Protein AF-A0A7Z9VW40-F1 (afdb_monomer_lite)

Structure (mmCIF, N/CA/C/O backbone):
data_AF-A0A7Z9VW40-F1
#
_entry.id   AF-A0A7Z9VW40-F1
#
loop_
_atom_site.group_PDB
_atom_site.id
_atom_site.type_symbol
_atom_site.label_atom_id
_atom_site.label_alt_id
_atom_site.label_comp_id
_atom_site.label_asym_id
_atom_site.label_entity_id
_atom_site.label_seq_id
_atom_site.pdbx_PDB_ins_code
_atom_site.Cartn_x
_atom_site.Cartn_y
_atom_site.Cartn_z
_atom_site.occupancy
_atom_site.B_iso_or_equiv
_atom_site.auth_seq_id
_atom_site.auth_comp_id
_atom_site.auth_asym_id
_atom_site.auth_atom_id
_atom_site.pdbx_PDB_model_num
ATOM 1 N N . MET A 1 1 ? -24.858 33.518 5.844 1.00 37.97 1 MET A N 1
ATOM 2 C CA . MET A 1 1 ? -25.614 33.046 4.667 1.00 37.97 1 MET A CA 1
ATOM 3 C C . MET A 1 1 ? -25.663 31.539 4.746 1.00 37.97 1 MET A C 1
ATOM 5 O O . MET A 1 1 ? -24.647 30.893 4.537 1.00 37.97 1 MET A O 1
ATOM 9 N N . ASP A 1 2 ? -26.811 31.030 5.167 1.00 42.12 2 ASP A N 1
ATOM 10 C CA . ASP A 1 2 ? -27.091 29.612 5.344 1.00 42.12 2 ASP A CA 1
ATOM 11 C C . ASP A 1 2 ? -27.313 28.978 3.962 1.00 42.12 2 ASP A C 1
ATOM 13 O O . ASP A 1 2 ? -28.227 29.375 3.234 1.00 42.12 2 ASP A O 1
ATOM 17 N N . LYS A 1 3 ? -26.418 28.080 3.538 1.00 46.25 3 LYS A N 1
ATOM 18 C CA . LYS A 1 3 ? -26.604 27.289 2.317 1.00 46.25 3 LYS A CA 1
ATOM 19 C C . LYS A 1 3 ? -27.181 25.946 2.737 1.00 46.25 3 LYS A C 1
ATOM 21 O O . LYS A 1 3 ? -26.444 25.015 3.035 1.00 46.25 3 LYS A O 1
ATOM 26 N N . SER A 1 4 ? -28.508 25.872 2.732 1.00 45.50 4 SER A N 1
ATOM 27 C CA . SER A 1 4 ? -29.236 24.608 2.795 1.00 45.50 4 SER A CA 1
ATOM 28 C C . SER A 1 4 ? -28.749 23.690 1.660 1.00 45.50 4 SER A C 1
ATOM 30 O O . SER A 1 4 ? -28.789 24.114 0.498 1.00 45.50 4 SER A O 1
ATOM 32 N N . PRO A 1 5 ? -28.254 22.472 1.945 1.00 50.97 5 PRO A N 1
ATOM 33 C CA . PRO A 1 5 ? -27.837 21.560 0.896 1.00 50.97 5 PRO A CA 1
ATOM 34 C C . PRO A 1 5 ? -29.082 21.024 0.187 1.00 50.97 5 PRO A C 1
ATOM 36 O O . PRO A 1 5 ? -29.967 20.410 0.786 1.00 50.97 5 PRO A O 1
ATOM 39 N N . SER A 1 6 ? -29.155 21.282 -1.116 1.00 52.69 6 SER A N 1
ATOM 40 C CA . SER A 1 6 ? -30.135 20.694 -2.023 1.00 52.69 6 SER A CA 1
ATOM 41 C C . SER A 1 6 ? -30.017 19.171 -1.972 1.00 52.69 6 SER A C 1
ATOM 43 O O . SER A 1 6 ? -29.087 18.591 -2.529 1.00 52.69 6 SER A O 1
ATOM 45 N N . SER A 1 7 ? -30.951 18.523 -1.281 1.00 49.94 7 SER A N 1
ATOM 46 C CA . SER A 1 7 ? -31.024 17.068 -1.180 1.00 49.94 7 SER A CA 1
ATOM 47 C C . SER A 1 7 ? -31.481 16.487 -2.518 1.00 49.94 7 SER A C 1
ATOM 49 O O . SER A 1 7 ? -32.620 16.679 -2.946 1.00 49.94 7 SER A O 1
ATOM 51 N N . VAL A 1 8 ? -30.583 15.770 -3.195 1.00 49.16 8 VAL A N 1
ATOM 52 C CA . VAL A 1 8 ? -30.921 14.997 -4.395 1.00 49.16 8 VAL A CA 1
ATOM 53 C C . VAL A 1 8 ? -31.649 13.731 -3.952 1.00 49.16 8 VAL A C 1
ATOM 55 O O . VAL A 1 8 ? -31.129 12.943 -3.166 1.00 49.16 8 VAL A O 1
ATOM 58 N N . ARG A 1 9 ? -32.879 13.540 -4.436 1.00 45.62 9 ARG A N 1
ATOM 59 C CA . ARG A 1 9 ? -33.689 12.354 -4.139 1.00 45.62 9 ARG A CA 1
ATOM 60 C C . ARG A 1 9 ? -33.535 11.336 -5.262 1.00 45.62 9 ARG A C 1
ATOM 62 O O . ARG A 1 9 ? -34.013 11.571 -6.368 1.00 45.62 9 ARG A O 1
ATOM 69 N N . PHE A 1 10 ? -32.923 10.195 -4.965 1.00 39.34 10 PHE A N 1
ATOM 70 C CA . PHE A 1 10 ? -32.924 9.037 -5.855 1.00 39.34 10 PHE A CA 1
ATOM 71 C C . PHE A 1 10 ? -34.057 8.094 -5.448 1.00 39.34 10 PHE A C 1
ATOM 73 O O . PHE A 1 10 ? -34.100 7.615 -4.317 1.00 39.34 10 PHE A O 1
ATOM 80 N N . ALA A 1 11 ? -34.991 7.842 -6.365 1.00 39.38 11 ALA A N 1
ATOM 81 C CA . ALA A 1 11 ? -36.027 6.830 -6.205 1.00 39.38 11 ALA A CA 1
ATOM 82 C C . ALA A 1 11 ? -35.688 5.643 -7.111 1.00 39.38 11 ALA A C 1
ATOM 84 O O . ALA A 1 11 ? -35.728 5.763 -8.334 1.00 39.38 11 ALA A O 1
ATOM 85 N N . VAL A 1 12 ? -35.351 4.498 -6.516 1.00 43.28 12 VAL A N 1
ATOM 86 C CA . VAL A 1 12 ? -35.168 3.239 -7.248 1.00 43.28 12 VAL A CA 1
ATOM 87 C C . VAL A 1 12 ? -36.451 2.427 -7.107 1.00 43.28 12 VAL A C 1
ATOM 89 O O . VAL A 1 12 ? -36.744 1.878 -6.048 1.00 43.28 12 VAL A O 1
ATOM 92 N N . ALA A 1 13 ? -37.241 2.373 -8.177 1.00 39.66 13 ALA A N 1
ATOM 93 C CA . ALA A 1 13 ? -38.433 1.538 -8.247 1.00 39.66 13 ALA A CA 1
ATOM 94 C C . ALA A 1 13 ? -38.060 0.160 -8.813 1.00 39.66 13 ALA A C 1
ATOM 96 O O . ALA A 1 13 ? -37.978 -0.030 -10.025 1.00 39.66 13 ALA A O 1
ATOM 97 N N . MET A 1 14 ? -37.844 -0.817 -7.933 1.00 37.84 14 MET A N 1
ATOM 98 C CA . MET A 1 14 ? -37.758 -2.223 -8.330 1.00 37.84 14 MET A CA 1
ATOM 99 C C . MET A 1 14 ? -39.178 -2.756 -8.550 1.00 37.84 14 MET A C 1
ATOM 101 O O . MET A 1 14 ? -39.912 -3.017 -7.599 1.00 37.84 14 MET A O 1
ATOM 105 N N . THR A 1 15 ? -39.591 -2.909 -9.808 1.00 41.84 15 THR A N 1
ATOM 106 C CA . THR A 1 15 ? -40.858 -3.571 -10.140 1.00 41.84 15 THR A CA 1
ATOM 107 C C . THR A 1 15 ? -40.658 -5.087 -10.159 1.00 41.84 15 THR A C 1
ATOM 109 O O . THR A 1 15 ? -40.129 -5.657 -11.110 1.00 41.84 15 THR A O 1
ATOM 112 N N . GLN A 1 16 ? -41.091 -5.770 -9.098 1.00 47.88 16 GLN A N 1
ATOM 113 C CA . GLN A 1 16 ? -41.362 -7.202 -9.185 1.00 47.88 16 GLN A CA 1
ATOM 114 C C . GLN A 1 16 ? -42.789 -7.394 -9.707 1.00 47.88 16 GLN A C 1
ATOM 116 O O . GLN A 1 16 ? -43.765 -6.965 -9.093 1.00 47.88 16 GLN A O 1
ATOM 121 N N . LYS A 1 17 ? -42.917 -8.034 -10.875 1.00 50.88 17 LYS A N 1
ATOM 122 C CA . LYS A 1 17 ? -44.209 -8.449 -11.431 1.00 50.88 17 LYS A CA 1
ATOM 123 C C . LYS A 1 17 ? -44.794 -9.564 -10.566 1.00 50.88 17 LYS A C 1
ATOM 125 O O . LYS A 1 17 ? -44.537 -10.737 -10.814 1.00 50.88 17 LYS A O 1
ATOM 130 N N . THR A 1 18 ? -45.637 -9.217 -9.603 1.00 49.19 18 THR A N 1
ATOM 131 C CA . THR A 1 18 ? -46.474 -10.200 -8.909 1.00 49.19 18 THR A CA 1
ATOM 132 C C . THR A 1 18 ? -47.947 -9.859 -9.070 1.00 49.19 18 THR A C 1
ATOM 134 O O . THR A 1 18 ? -48.393 -8.766 -8.727 1.00 49.19 18 THR A O 1
ATOM 137 N N . LYS A 1 19 ? -48.706 -10.816 -9.613 1.00 58.09 19 LYS A N 1
ATOM 138 C CA . LYS A 1 19 ? -50.166 -10.775 -9.721 1.00 58.09 19 LYS A CA 1
ATOM 139 C C . LYS A 1 19 ? -50.772 -11.051 -8.339 1.00 58.09 19 LYS A C 1
ATOM 141 O O . LYS A 1 19 ? -51.016 -12.207 -8.013 1.00 58.09 19 LYS A O 1
ATOM 146 N N . TYR A 1 20 ? -51.020 -10.013 -7.546 1.00 53.19 20 TYR A N 1
ATOM 147 C CA . TYR A 1 20 ? -51.837 -10.121 -6.333 1.00 53.19 20 TYR A CA 1
ATOM 148 C C . TYR A 1 20 ? -53.137 -9.314 -6.486 1.00 53.19 20 TYR A C 1
ATOM 150 O O . TYR A 1 20 ? -53.109 -8.240 -7.095 1.00 53.19 20 TYR A O 1
ATOM 158 N N . PRO A 1 21 ? -54.283 -9.819 -5.985 1.00 49.81 21 PRO A N 1
ATOM 159 C CA . PRO A 1 21 ? -55.558 -9.118 -6.055 1.00 49.81 21 PRO A CA 1
ATOM 160 C C . PRO A 1 21 ? -55.541 -7.814 -5.244 1.00 49.81 21 PRO A C 1
ATOM 162 O O . PRO A 1 21 ? -55.004 -7.711 -4.143 1.00 49.81 21 PRO A O 1
ATOM 165 N N . PHE A 1 22 ? -56.126 -6.802 -5.871 1.00 55.22 22 PHE A N 1
ATOM 166 C CA . PHE A 1 22 ? -56.036 -5.376 -5.587 1.00 55.22 22 PHE A CA 1
ATOM 167 C C . PHE A 1 22 ? -56.883 -4.964 -4.364 1.00 55.22 22 PHE A C 1
ATOM 169 O O . PHE A 1 22 ? -57.916 -4.330 -4.534 1.00 55.22 22 PHE A O 1
ATOM 176 N N . THR A 1 23 ? -56.504 -5.312 -3.125 1.00 50.12 23 THR A N 1
ATOM 177 C CA . THR A 1 23 ? -57.249 -4.786 -1.948 1.00 50.12 23 THR A CA 1
ATOM 178 C C . THR A 1 23 ? -56.492 -4.659 -0.618 1.00 50.12 23 THR A C 1
ATOM 180 O O . THR A 1 23 ? -57.127 -4.489 0.418 1.00 50.12 23 THR A O 1
ATOM 183 N N . ILE A 1 24 ? -55.152 -4.656 -0.599 1.00 51.66 24 ILE A N 1
ATOM 184 C CA . ILE A 1 24 ? -54.367 -4.384 0.634 1.00 51.66 24 ILE A CA 1
ATOM 185 C C . ILE A 1 24 ? -53.239 -3.368 0.363 1.00 51.66 24 ILE A C 1
ATOM 187 O O . ILE A 1 24 ? -52.092 -3.589 0.734 1.00 51.66 24 ILE A O 1
ATOM 191 N N . LEU A 1 25 ? -53.526 -2.264 -0.343 1.00 52.22 25 LEU A N 1
ATOM 192 C CA . LEU A 1 25 ? -52.470 -1.359 -0.836 1.00 52.22 25 LEU A CA 1
ATOM 193 C C . LEU A 1 25 ? -52.303 0.035 -0.179 1.00 52.22 25 LEU A C 1
ATOM 195 O O . LEU A 1 25 ? -51.330 0.679 -0.549 1.00 52.22 25 LEU A O 1
ATOM 199 N N . PRO A 1 26 ? -53.068 0.542 0.817 1.00 48.34 26 PRO A N 1
ATOM 200 C CA . PRO A 1 26 ? -52.724 1.853 1.382 1.00 48.34 26 PRO A CA 1
ATOM 201 C C . PRO A 1 26 ? -51.989 1.817 2.734 1.00 48.34 26 PRO A C 1
ATOM 203 O O . PRO A 1 26 ? -51.642 2.882 3.227 1.00 48.34 26 PRO A O 1
ATOM 206 N N . ILE A 1 27 ? -51.737 0.654 3.356 1.00 50.91 27 ILE A N 1
ATOM 207 C CA . ILE A 1 27 ? -51.184 0.612 4.734 1.00 50.91 27 ILE A CA 1
ATOM 208 C C . ILE A 1 27 ? -49.658 0.401 4.782 1.00 50.91 27 ILE A C 1
ATOM 210 O O . ILE A 1 27 ? -49.021 0.808 5.748 1.00 50.91 27 ILE A O 1
ATOM 214 N N . LEU A 1 28 ? -49.026 -0.156 3.742 1.00 48.56 28 LEU A N 1
ATOM 215 C CA . LEU A 1 28 ? -47.600 -0.520 3.818 1.00 48.56 28 LEU A CA 1
ATOM 216 C C . LEU A 1 28 ? -46.618 0.612 3.443 1.00 48.56 28 LEU A C 1
ATOM 218 O O . LEU A 1 28 ? -45.426 0.488 3.705 1.00 48.56 28 LEU A O 1
ATOM 222 N N . LEU A 1 29 ? -47.080 1.727 2.865 1.00 51.69 29 LEU A N 1
ATOM 223 C CA . LEU A 1 29 ? -46.180 2.776 2.352 1.00 51.69 29 LEU A CA 1
ATOM 224 C C . LEU A 1 29 ? -45.823 3.900 3.348 1.00 51.69 29 LEU A C 1
ATOM 226 O O . LEU A 1 29 ? -45.072 4.798 2.980 1.00 51.69 29 LEU A O 1
ATOM 230 N N . LEU A 1 30 ? -46.323 3.879 4.592 1.00 53.03 30 LEU A N 1
ATOM 231 C CA . LEU A 1 30 ? -46.187 5.017 5.522 1.00 53.03 30 LEU A CA 1
ATOM 232 C C . LEU A 1 30 ? -45.010 4.930 6.524 1.00 53.03 30 LEU A C 1
ATOM 234 O O . LEU A 1 30 ? -44.869 5.824 7.350 1.00 53.03 30 LEU A O 1
ATOM 238 N N . LEU A 1 31 ? -44.157 3.897 6.496 1.00 52.25 31 LEU A N 1
ATOM 239 C CA . LEU A 1 31 ? -43.189 3.650 7.590 1.00 52.25 31 LEU A CA 1
ATOM 240 C C . LEU A 1 31 ? -41.695 3.747 7.242 1.00 52.25 31 LEU A C 1
ATOM 242 O O . LEU A 1 31 ? -40.865 3.372 8.062 1.00 52.25 31 LEU A O 1
ATOM 246 N N . CYS A 1 32 ? -41.303 4.283 6.087 1.00 53.28 32 CYS A N 1
ATOM 247 C CA . CYS A 1 32 ? -39.876 4.471 5.790 1.00 53.28 32 CYS A CA 1
ATOM 248 C C . CYS A 1 32 ? -39.595 5.817 5.126 1.00 53.28 32 CYS A C 1
ATOM 250 O O . CYS A 1 32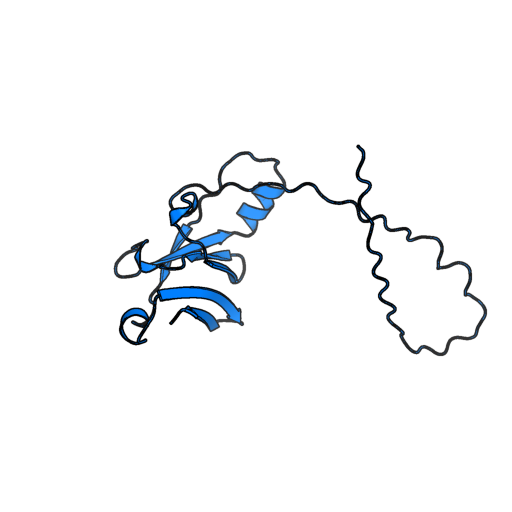 ? -39.075 5.894 4.017 1.00 53.28 32 CYS A O 1
ATOM 252 N N . SER A 1 33 ? -39.862 6.904 5.848 1.00 60.88 33 SER A N 1
ATOM 253 C CA . SER A 1 33 ? -39.048 8.108 5.671 1.00 60.88 33 SER A CA 1
ATOM 254 C C . SER A 1 33 ? -37.675 7.832 6.288 1.00 60.88 33 SER A C 1
ATOM 256 O O . SER A 1 33 ? -37.388 8.286 7.391 1.00 60.88 33 SER A O 1
ATOM 258 N N . VAL A 1 34 ? -36.846 7.024 5.617 1.00 67.75 34 VAL A N 1
ATOM 259 C CA . VAL A 1 34 ? -35.434 6.885 5.990 1.00 67.75 34 VAL A CA 1
ATOM 260 C C . VAL A 1 34 ? -34.773 8.204 5.627 1.00 67.75 34 VAL A C 1
ATOM 262 O O . VAL A 1 34 ? -34.459 8.473 4.469 1.00 67.75 34 VAL A O 1
ATOM 265 N N . THR A 1 35 ? -34.620 9.072 6.616 1.00 69.19 35 THR A N 1
ATOM 266 C CA . THR A 1 35 ? -33.731 10.217 6.500 1.00 69.19 35 THR A CA 1
ATOM 267 C C . THR A 1 35 ? -32.311 9.672 6.562 1.00 69.19 35 THR A C 1
ATOM 269 O O . THR A 1 35 ? -31.844 9.275 7.628 1.00 69.19 35 THR A O 1
ATOM 272 N N . VAL A 1 36 ? -31.636 9.594 5.418 1.00 78.88 36 VAL A N 1
ATOM 273 C CA . VAL A 1 36 ? -30.192 9.351 5.393 1.00 78.88 36 VAL A CA 1
ATOM 274 C C . VAL A 1 36 ? -29.529 10.620 5.925 1.00 78.88 36 VAL A C 1
ATOM 276 O O . VAL A 1 36 ? -29.578 11.660 5.272 1.00 78.88 36 VAL A O 1
ATOM 279 N N . SER A 1 37 ? -28.988 10.551 7.141 1.00 84.31 37 SER A N 1
ATOM 280 C CA . SER A 1 37 ? -28.111 11.596 7.668 1.00 84.31 37 SER A CA 1
ATOM 281 C C . SER A 1 37 ? -26.709 11.361 7.129 1.00 84.31 37 SER A C 1
ATOM 283 O O . SER A 1 37 ? -26.253 10.219 7.073 1.00 84.31 37 SER A O 1
ATOM 285 N N . GLU A 1 38 ? -26.024 12.439 6.761 1.00 87.31 38 GLU A N 1
ATOM 286 C CA . GLU A 1 38 ? -24.584 12.389 6.543 1.00 87.31 38 GLU A CA 1
ATOM 287 C C . GLU A 1 38 ? -23.902 11.940 7.843 1.00 87.31 38 GLU A C 1
ATOM 289 O O . GLU A 1 38 ? -24.296 12.355 8.940 1.00 87.31 38 GLU A O 1
ATOM 294 N N . ILE A 1 39 ? -22.927 11.043 7.712 1.00 85.56 39 ILE A N 1
ATOM 295 C CA . ILE A 1 39 ? -22.091 10.573 8.816 1.00 85.56 39 ILE A CA 1
ATOM 296 C C . ILE A 1 39 ? -20.799 11.396 8.762 1.00 85.56 39 ILE A C 1
ATOM 298 O O . ILE A 1 39 ? -20.240 11.539 7.671 1.00 85.56 39 ILE A O 1
ATOM 302 N N . PRO A 1 40 ? -20.312 11.948 9.889 1.00 86.19 40 PRO A N 1
ATOM 303 C CA . PRO A 1 40 ? -19.057 12.688 9.894 1.00 86.19 40 PRO A CA 1
ATOM 304 C C . PRO A 1 40 ? -17.894 11.801 9.438 1.00 86.19 40 PRO A C 1
ATOM 306 O O . PRO A 1 40 ? -17.821 10.620 9.778 1.00 86.19 40 PRO A O 1
ATOM 309 N N . ILE A 1 41 ? -16.963 12.391 8.688 1.00 88.62 41 ILE A N 1
ATOM 310 C CA . ILE A 1 41 ? -15.737 11.709 8.274 1.00 88.62 41 ILE A CA 1
ATOM 311 C C . ILE A 1 41 ? -14.864 11.479 9.509 1.00 88.62 41 ILE A C 1
ATOM 313 O O . ILE A 1 41 ? -14.487 12.428 10.197 1.00 88.62 41 ILE A O 1
ATOM 317 N N . GLN A 1 42 ? -14.499 10.222 9.751 1.00 88.56 42 GLN A N 1
ATOM 318 C CA . GLN A 1 42 ? -13.462 9.855 10.707 1.00 88.56 42 GLN A CA 1
ATOM 319 C C . GLN A 1 42 ? -12.145 9.671 9.953 1.00 88.56 42 GLN A C 1
ATOM 321 O O . GLN A 1 42 ? -12.025 8.787 9.105 1.00 88.56 42 GLN A O 1
ATOM 326 N N . LEU A 1 43 ? -11.156 10.513 10.253 1.00 90.75 43 LEU A N 1
ATOM 327 C CA . LEU A 1 43 ? -9.820 10.368 9.686 1.00 90.75 43 LEU A CA 1
ATOM 328 C C . LEU A 1 43 ? -9.054 9.288 10.454 1.00 90.75 43 LEU A C 1
ATOM 330 O O . LEU A 1 43 ? -8.802 9.445 11.646 1.00 90.75 43 LEU A O 1
ATOM 334 N N . LEU A 1 44 ? -8.649 8.227 9.759 1.00 92.81 44 LEU A N 1
ATOM 335 C CA . LEU A 1 44 ? -7.707 7.240 10.280 1.00 92.81 44 LEU A CA 1
ATOM 336 C C . LEU A 1 44 ? -6.307 7.629 9.807 1.00 92.81 44 LEU A C 1
ATOM 338 O O . LEU A 1 44 ? -6.027 7.604 8.609 1.00 92.81 44 LEU A O 1
ATOM 342 N N . ARG A 1 45 ? -5.445 8.047 10.734 1.00 94.06 45 ARG A N 1
ATOM 343 C CA . ARG A 1 45 ? -4.079 8.461 10.404 1.00 94.06 45 ARG A CA 1
ATOM 344 C C . ARG A 1 45 ? -3.187 7.240 10.213 1.00 94.06 45 ARG A C 1
ATOM 346 O O . ARG A 1 45 ? -3.335 6.242 10.915 1.00 94.06 45 ARG A O 1
ATOM 353 N N . LEU A 1 46 ? -2.264 7.337 9.263 1.00 96.25 46 LEU A N 1
ATOM 354 C CA . LEU A 1 46 ? -1.198 6.359 9.083 1.00 96.25 46 LEU A CA 1
ATOM 355 C C . LEU A 1 46 ? 0.069 6.841 9.796 1.00 96.25 46 LEU A C 1
ATOM 357 O O . LEU A 1 46 ? 0.297 8.040 9.933 1.00 96.25 46 LEU A O 1
ATOM 361 N N . SER A 1 47 ? 0.904 5.893 10.201 1.00 97.00 47 SER A N 1
ATOM 362 C CA . SER A 1 47 ? 2.276 6.092 10.664 1.00 97.00 47 SER A CA 1
ATOM 363 C C . SER A 1 47 ? 3.248 5.303 9.786 1.00 97.00 47 SER A C 1
ATOM 365 O O . SER A 1 47 ? 2.852 4.470 8.966 1.00 97.00 47 SER A O 1
ATOM 367 N N . GLY A 1 48 ? 4.544 5.557 9.968 1.00 96.44 48 GLY A N 1
ATOM 368 C CA . GLY A 1 48 ? 5.590 4.909 9.183 1.00 96.44 48 GLY A CA 1
ATOM 369 C C . GLY A 1 48 ? 5.699 5.479 7.764 1.00 96.44 48 GLY A C 1
ATOM 370 O O . GLY A 1 48 ? 5.289 6.616 7.534 1.00 96.44 48 GLY A O 1
ATOM 371 N N . PRO A 1 49 ? 6.264 4.716 6.809 1.00 96.12 49 PRO A N 1
ATOM 372 C CA . PRO A 1 49 ? 6.581 5.227 5.473 1.00 96.12 49 PRO A CA 1
ATOM 373 C C . PRO A 1 49 ? 5.366 5.763 4.710 1.00 96.12 49 PRO A C 1
ATOM 375 O O . PRO A 1 49 ? 5.483 6.747 3.991 1.00 96.12 49 PRO A O 1
ATOM 378 N N . LEU A 1 50 ? 4.188 5.164 4.918 1.00 97.12 50 LEU A N 1
ATOM 379 C CA . LEU A 1 50 ? 2.955 5.567 4.234 1.00 97.12 50 LEU A CA 1
ATOM 380 C C . LEU A 1 50 ? 2.255 6.783 4.861 1.00 97.12 50 LEU A C 1
ATOM 382 O O . LEU A 1 50 ? 1.208 7.208 4.382 1.00 97.12 50 LEU A O 1
ATOM 386 N N . ALA A 1 51 ? 2.803 7.346 5.941 1.00 96.25 51 ALA A N 1
ATOM 387 C CA . ALA A 1 51 ? 2.351 8.633 6.464 1.00 96.25 51 ALA A CA 1
ATOM 388 C C . ALA A 1 51 ? 2.901 9.818 5.651 1.00 96.25 51 ALA A C 1
ATOM 390 O O . ALA A 1 51 ? 2.377 10.929 5.750 1.00 96.25 51 ALA A O 1
ATOM 391 N N . ASP A 1 52 ? 3.964 9.592 4.873 1.00 96.25 52 ASP A N 1
ATOM 392 C CA . ASP A 1 52 ? 4.550 10.603 4.004 1.00 96.25 52 ASP A CA 1
ATOM 393 C C . ASP A 1 52 ? 3.685 10.790 2.751 1.00 96.25 52 ASP A C 1
ATOM 395 O O . ASP A 1 52 ? 3.256 9.822 2.122 1.00 96.25 52 ASP A O 1
ATOM 399 N N . ARG A 1 53 ? 3.437 12.044 2.367 1.00 91.88 53 ARG A N 1
ATOM 400 C CA . ARG A 1 53 ? 2.692 12.370 1.143 1.00 91.88 53 ARG A CA 1
ATOM 401 C C . ARG A 1 53 ? 3.438 11.925 -0.109 1.00 91.88 53 ARG A C 1
ATOM 403 O O . ARG A 1 53 ? 2.788 11.562 -1.080 1.00 91.88 53 ARG A O 1
ATOM 410 N N . GLU A 1 54 ? 4.765 11.897 -0.049 1.00 94.88 54 GLU A N 1
ATOM 411 C CA . GLU A 1 54 ? 5.624 11.432 -1.137 1.00 94.88 54 GLU A CA 1
ATOM 412 C C . GLU A 1 54 ? 5.580 9.905 -1.297 1.00 94.88 54 GLU A C 1
ATOM 414 O O . GLU A 1 54 ? 6.258 9.368 -2.164 1.00 94.88 54 GLU A O 1
ATOM 419 N N . SER A 1 55 ? 4.821 9.181 -0.460 1.00 95.56 55 SER A N 1
ATOM 420 C CA . SER A 1 55 ? 4.622 7.739 -0.636 1.00 95.56 55 SER A CA 1
ATOM 421 C C . SER A 1 55 ? 3.706 7.373 -1.803 1.00 95.56 55 SER A C 1
ATOM 423 O O . SER A 1 55 ? 3.686 6.204 -2.177 1.00 95.56 55 SER A O 1
ATOM 425 N N . GLU A 1 56 ? 2.981 8.355 -2.355 1.00 96.12 56 GLU A N 1
ATOM 426 C CA . GLU A 1 56 ? 2.239 8.248 -3.620 1.00 96.12 56 GLU A CA 1
ATOM 427 C C . GLU A 1 56 ? 1.394 6.970 -3.699 1.00 96.12 56 GLU A C 1
ATOM 429 O O . GLU A 1 56 ? 1.533 6.142 -4.591 1.00 96.12 56 GLU A O 1
ATOM 434 N N . ILE A 1 57 ? 0.516 6.773 -2.707 1.00 97.31 57 ILE A N 1
ATOM 435 C CA . ILE A 1 57 ? -0.425 5.649 -2.727 1.00 97.31 57 ILE A CA 1
ATOM 436 C C . ILE A 1 57 ? -1.413 5.839 -3.877 1.00 97.31 57 ILE A C 1
ATOM 438 O O . ILE A 1 57 ? -2.308 6.684 -3.797 1.00 97.31 57 ILE A O 1
ATOM 442 N N . SER A 1 58 ? -1.276 5.010 -4.905 1.00 97.06 58 SER A N 1
ATOM 443 C CA . SER A 1 58 ? -2.103 5.020 -6.109 1.00 97.06 58 SER A CA 1
ATOM 444 C C . SER A 1 58 ? -3.271 4.033 -6.029 1.00 97.06 58 SER A C 1
ATOM 446 O O . SER A 1 58 ? -4.295 4.221 -6.683 1.00 97.06 58 SER A O 1
ATOM 448 N N . GLY A 1 59 ? -3.193 3.008 -5.168 1.00 97.44 59 GLY A N 1
ATOM 449 C CA . GLY A 1 59 ? -4.217 1.963 -5.111 1.00 97.44 59 GLY A CA 1
ATOM 450 C C . GLY A 1 59 ? -4.492 1.356 -3.735 1.00 97.44 59 GLY A C 1
ATOM 451 O O . GLY A 1 59 ? -3.616 1.245 -2.876 1.00 97.44 59 GLY A O 1
ATOM 452 N N . LEU A 1 60 ? -5.740 0.904 -3.555 1.00 97.88 60 LEU A N 1
ATOM 453 C CA . LEU A 1 60 ? -6.212 0.149 -2.393 1.00 97.88 60 LEU A CA 1
ATOM 454 C C . LEU A 1 60 ? -7.093 -1.022 -2.836 1.00 97.88 60 LEU A C 1
ATOM 456 O O . LEU A 1 60 ? -8.078 -0.818 -3.546 1.00 97.88 60 LEU A O 1
ATOM 460 N N . ALA A 1 61 ? -6.803 -2.235 -2.361 1.00 98.31 61 ALA A N 1
ATOM 461 C CA . ALA A 1 61 ? -7.643 -3.403 -2.632 1.00 98.31 61 ALA A CA 1
ATOM 462 C C . ALA A 1 61 ? -7.660 -4.405 -1.478 1.00 98.31 61 ALA A C 1
ATOM 464 O O . ALA A 1 61 ? -6.690 -4.562 -0.743 1.00 98.31 61 ALA A O 1
ATOM 465 N N . TRP A 1 62 ? -8.773 -5.121 -1.334 1.00 98.00 62 TRP A N 1
ATOM 466 C CA . TRP A 1 62 ? -8.890 -6.200 -0.357 1.00 98.00 62 TRP A CA 1
ATOM 467 C C . TRP A 1 62 ? -8.350 -7.518 -0.919 1.00 98.00 62 TRP A C 1
ATOM 469 O O . TRP A 1 62 ? -8.759 -7.943 -1.998 1.00 98.00 62 TRP A O 1
ATOM 479 N N . LYS A 1 63 ? -7.525 -8.216 -0.132 1.00 97.19 63 LYS A N 1
ATOM 480 C CA . LYS A 1 63 ? -7.172 -9.631 -0.313 1.00 97.19 63 LYS A CA 1
ATOM 481 C C . LYS A 1 63 ? -7.419 -10.368 1.001 1.00 97.19 63 LYS A C 1
ATOM 483 O O . LYS A 1 63 ? -6.655 -10.251 1.959 1.00 97.19 63 LYS A O 1
ATOM 488 N N . GLY A 1 64 ? -8.524 -11.110 1.064 1.00 96.31 64 GLY A N 1
ATOM 489 C CA . GLY A 1 64 ? -8.977 -11.736 2.308 1.00 96.31 64 GLY A CA 1
ATOM 490 C C . GLY A 1 64 ? -9.246 -10.690 3.397 1.00 96.31 64 GLY A C 1
ATOM 491 O O . GLY A 1 64 ? -10.065 -9.788 3.211 1.00 96.31 64 GLY A O 1
ATOM 492 N N . ASP A 1 65 ? -8.540 -10.800 4.522 1.00 97.94 65 ASP A N 1
ATOM 493 C CA . ASP A 1 65 ? -8.637 -9.860 5.647 1.00 97.94 65 ASP A CA 1
ATOM 494 C C . ASP A 1 65 ? -7.600 -8.733 5.613 1.00 97.94 65 ASP A C 1
ATOM 496 O O . ASP A 1 65 ? -7.493 -7.969 6.573 1.00 97.94 65 ASP A O 1
ATOM 500 N N . HIS A 1 66 ? -6.859 -8.595 4.517 1.00 98.25 66 HIS A N 1
ATOM 501 C CA . HIS A 1 66 ? -5.847 -7.561 4.349 1.00 98.25 66 HIS A CA 1
ATOM 502 C C . HIS A 1 66 ? -6.339 -6.491 3.373 1.00 98.25 66 HIS A C 1
ATOM 504 O O . HIS A 1 66 ? -6.712 -6.802 2.241 1.00 98.25 66 HIS A O 1
ATOM 510 N N . LEU A 1 67 ? -6.333 -5.232 3.809 1.00 98.50 67 LEU A N 1
ATOM 511 C CA . LEU A 1 67 ? -6.402 -4.084 2.913 1.00 98.50 67 LEU A CA 1
ATOM 512 C C . LEU A 1 67 ? -4.980 -3.797 2.443 1.00 98.50 67 LEU A C 1
ATOM 514 O O . LEU A 1 67 ? -4.143 -3.404 3.255 1.00 98.50 67 LEU A O 1
ATOM 518 N N . ILE A 1 68 ? -4.721 -4.032 1.163 1.00 98.62 68 ILE A N 1
ATOM 519 C CA . ILE A 1 68 ? -3.430 -3.829 0.513 1.00 98.62 68 ILE A CA 1
ATOM 520 C C . ILE A 1 68 ? -3.339 -2.392 0.004 1.00 98.62 68 ILE A C 1
ATOM 522 O O . ILE A 1 68 ? -4.286 -1.890 -0.598 1.00 98.62 68 ILE A O 1
ATOM 526 N N . PHE A 1 69 ? -2.191 -1.767 0.239 1.00 98.62 69 PHE A N 1
ATOM 527 C CA . PHE A 1 69 ? -1.800 -0.445 -0.226 1.00 98.62 69 PHE A CA 1
ATOM 528 C C . PHE A 1 69 ? -0.744 -0.613 -1.312 1.00 98.62 69 PHE A C 1
ATOM 530 O O . PHE A 1 69 ? 0.259 -1.305 -1.105 1.00 98.62 69 PHE A O 1
ATOM 537 N N . LEU A 1 70 ? -0.983 0.038 -2.444 1.00 98.50 70 LEU A N 1
ATOM 538 C CA . LEU A 1 70 ? -0.071 0.123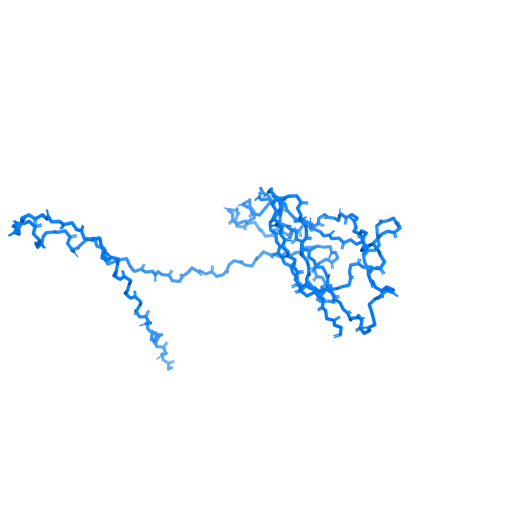 -3.571 1.00 98.50 70 LEU A CA 1
ATOM 539 C C . LEU A 1 70 ? 0.518 1.538 -3.624 1.00 98.50 70 LEU A C 1
ATOM 541 O O . LEU A 1 70 ? -0.236 2.475 -3.892 1.00 98.50 70 LEU A O 1
ATOM 545 N N . PRO A 1 71 ? 1.824 1.705 -3.367 1.00 98.00 71 PRO A N 1
ATOM 546 C CA . PRO A 1 71 ? 2.567 2.867 -3.842 1.00 98.00 71 PRO A CA 1
ATOM 547 C C . PRO A 1 71 ? 2.672 2.849 -5.373 1.00 98.00 71 PRO A C 1
ATOM 549 O O . PRO A 1 71 ? 2.822 1.776 -5.952 1.00 98.00 71 PRO A O 1
ATOM 552 N N . GLU A 1 72 ? 2.674 4.016 -6.010 1.00 96.75 72 GLU A N 1
ATOM 553 C CA . GLU A 1 72 ? 2.909 4.181 -7.452 1.00 96.75 72 GLU A CA 1
ATOM 554 C C . GLU A 1 72 ? 4.245 3.557 -7.886 1.00 96.75 72 GLU A C 1
ATOM 556 O O . GLU A 1 72 ? 4.320 2.856 -8.896 1.00 96.75 72 GLU A O 1
ATOM 561 N N . ASN A 1 73 ? 5.270 3.714 -7.042 1.00 96.00 73 ASN A N 1
ATOM 562 C CA . ASN A 1 73 ? 6.620 3.179 -7.221 1.00 96.00 73 ASN A CA 1
ATOM 563 C C . ASN A 1 73 ? 7.023 2.270 -6.035 1.00 96.00 73 ASN A C 1
ATOM 565 O O . ASN A 1 73 ? 7.716 2.720 -5.107 1.00 96.00 73 ASN A O 1
ATOM 569 N N . PRO A 1 74 ? 6.598 0.988 -6.005 1.00 96.88 74 PRO A N 1
ATOM 570 C CA . PRO A 1 74 ? 6.904 0.051 -4.918 1.00 96.88 74 PRO A CA 1
ATOM 571 C C . PRO A 1 74 ? 8.403 -0.131 -4.634 1.00 96.88 74 PRO A C 1
ATOM 573 O O . PRO A 1 74 ? 8.794 -0.418 -3.500 1.00 96.88 74 PRO A O 1
ATOM 576 N N . GLU A 1 75 ? 9.264 0.044 -5.634 1.00 95.31 75 GLU A N 1
ATOM 577 C CA . GLU A 1 75 ? 10.723 -0.068 -5.552 1.00 95.31 75 GLU A CA 1
ATOM 578 C C . GLU A 1 75 ? 11.374 1.000 -4.661 1.00 95.31 75 GLU A C 1
ATOM 580 O O . GLU A 1 75 ? 12.474 0.790 -4.145 1.00 95.31 75 GLU A O 1
ATOM 585 N N . ARG A 1 76 ? 10.681 2.117 -4.398 1.00 95.31 76 ARG A N 1
ATOM 586 C CA . ARG A 1 76 ? 11.123 3.137 -3.428 1.00 95.31 76 ARG A CA 1
ATOM 587 C C . ARG A 1 76 ? 11.057 2.642 -1.983 1.00 95.31 76 ARG A C 1
ATOM 589 O O . ARG A 1 76 ? 11.638 3.267 -1.095 1.00 95.31 76 ARG A O 1
ATOM 596 N N . PHE A 1 77 ? 10.398 1.508 -1.752 1.00 96.81 77 PHE A N 1
ATOM 597 C CA . PHE A 1 77 ? 10.262 0.849 -0.458 1.00 96.81 77 PHE A CA 1
ATOM 598 C C . PHE A 1 77 ? 10.934 -0.532 -0.495 1.00 96.81 77 PHE A C 1
ATOM 600 O O . PHE A 1 77 ? 10.248 -1.553 -0.555 1.00 96.81 77 PHE A O 1
ATOM 607 N N . PRO A 1 78 ? 12.275 -0.603 -0.471 1.00 95.81 78 PRO A N 1
ATOM 608 C CA . PRO A 1 78 ? 12.980 -1.870 -0.617 1.00 95.81 78 PRO A CA 1
ATOM 609 C C . PRO A 1 78 ? 12.753 -2.798 0.584 1.00 95.81 78 PRO A C 1
ATOM 611 O O . PRO A 1 78 ? 12.923 -2.403 1.741 1.00 95.81 78 PRO A O 1
ATOM 614 N N . LEU A 1 79 ? 12.438 -4.063 0.302 1.00 95.38 79 LEU A N 1
ATOM 615 C CA . LEU A 1 79 ? 12.339 -5.150 1.272 1.00 95.38 79 LEU A CA 1
ATOM 616 C C . LEU A 1 79 ? 13.049 -6.394 0.725 1.00 95.38 79 LEU A C 1
ATOM 618 O O . LEU A 1 79 ? 12.477 -7.225 0.021 1.00 95.38 79 LEU A O 1
ATOM 622 N N . GLY A 1 80 ? 14.331 -6.519 1.072 1.00 94.06 80 GLY A N 1
ATOM 623 C CA . GLY A 1 80 ? 15.213 -7.509 0.456 1.00 94.06 80 GLY A CA 1
ATOM 624 C C . GLY A 1 80 ? 15.622 -7.063 -0.947 1.00 94.06 80 GLY A C 1
ATOM 625 O O . GLY A 1 80 ? 16.111 -5.949 -1.110 1.00 94.06 80 GLY A O 1
ATOM 626 N N . GLU A 1 81 ? 15.437 -7.934 -1.938 1.00 92.88 81 GLU A N 1
ATOM 627 C CA . GLU A 1 81 ? 15.732 -7.653 -3.356 1.00 92.88 81 GLU A CA 1
ATOM 628 C C . GLU A 1 81 ? 14.545 -7.016 -4.100 1.00 92.88 81 GLU A C 1
ATOM 630 O O . GLU A 1 81 ? 14.672 -6.642 -5.262 1.00 92.88 81 GLU A O 1
ATOM 635 N N . TYR A 1 82 ? 13.402 -6.882 -3.426 1.00 94.31 82 TYR A N 1
ATOM 636 C CA . TYR A 1 82 ? 12.128 -6.480 -4.011 1.00 94.31 82 TYR A CA 1
ATOM 637 C C . TYR A 1 82 ? 11.665 -5.115 -3.499 1.00 94.31 82 TYR A C 1
ATOM 639 O O . TYR A 1 82 ? 12.111 -4.650 -2.446 1.00 94.31 82 TYR A O 1
ATOM 647 N N . GLY A 1 83 ? 10.731 -4.493 -4.224 1.00 96.00 83 GLY A N 1
ATOM 648 C CA . GLY A 1 83 ? 9.937 -3.382 -3.698 1.00 96.00 83 GLY A CA 1
ATOM 649 C C . GLY A 1 83 ? 8.936 -3.863 -2.647 1.00 96.00 83 GLY A C 1
ATOM 650 O O . GLY A 1 83 ? 8.924 -5.040 -2.274 1.00 96.00 83 GLY A O 1
ATOM 651 N N . SER A 1 84 ? 8.067 -2.969 -2.175 1.00 98.12 84 SER A N 1
ATOM 652 C CA . SER A 1 84 ? 7.046 -3.326 -1.185 1.00 98.12 84 SER A CA 1
ATOM 653 C C . SER A 1 84 ? 5.651 -2.849 -1.554 1.00 98.12 84 SER A C 1
ATOM 655 O O . SER A 1 84 ? 5.437 -1.682 -1.874 1.00 98.12 84 SER A O 1
ATOM 657 N N . LEU A 1 85 ? 4.683 -3.745 -1.369 1.00 98.25 85 LEU A N 1
ATOM 658 C CA . LEU A 1 85 ? 3.309 -3.371 -1.040 1.00 98.25 85 LEU A CA 1
ATOM 659 C C . LEU A 1 85 ? 3.174 -3.269 0.480 1.00 98.25 85 LEU A C 1
ATOM 661 O O . LEU A 1 85 ? 4.038 -3.732 1.228 1.00 98.25 85 LEU A O 1
ATOM 665 N N . PHE A 1 86 ? 2.066 -2.713 0.959 1.00 98.69 86 PHE A N 1
ATOM 666 C CA . PHE A 1 86 ? 1.785 -2.669 2.393 1.00 98.69 86 PHE A CA 1
ATOM 667 C C . PHE A 1 86 ? 0.389 -3.179 2.705 1.00 98.69 86 PHE A C 1
ATOM 669 O O . PHE A 1 86 ? -0.465 -3.242 1.827 1.00 98.69 86 PHE A O 1
ATOM 676 N N . TYR A 1 87 ? 0.128 -3.524 3.964 1.00 98.69 87 TYR A N 1
ATOM 677 C CA . TYR A 1 87 ? -1.213 -3.896 4.389 1.00 98.69 87 TYR A CA 1
ATOM 678 C C . TYR A 1 87 ? -1.574 -3.4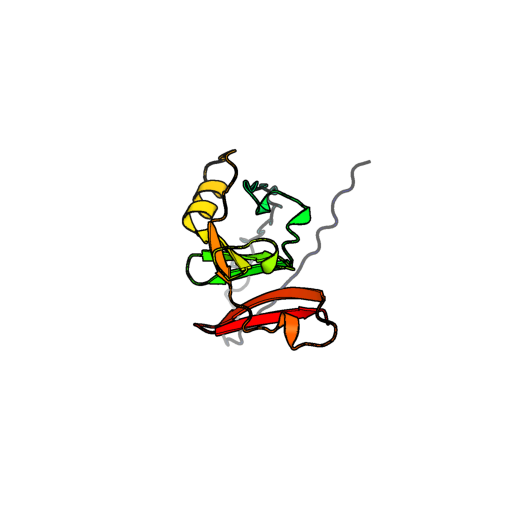73 5.808 1.00 98.69 87 TYR A C 1
ATOM 680 O O . TYR A 1 87 ? -0.726 -3.373 6.695 1.00 98.69 87 TYR A O 1
ATOM 688 N N . LEU A 1 88 ? -2.880 -3.337 6.023 1.00 98.62 88 LEU A N 1
ATOM 689 C CA . LEU A 1 88 ? -3.526 -3.369 7.333 1.00 98.62 88 LEU A CA 1
ATOM 690 C C . LEU A 1 88 ? -4.537 -4.513 7.369 1.00 98.62 88 LEU A C 1
ATOM 692 O O . LEU A 1 88 ? -5.128 -4.874 6.353 1.00 98.62 88 LEU A O 1
ATOM 696 N N . THR A 1 89 ? -4.750 -5.099 8.539 1.00 98.31 89 THR A N 1
ATOM 697 C CA . THR A 1 89 ? -5.794 -6.108 8.730 1.00 98.31 89 THR A CA 1
ATOM 698 C C . THR A 1 89 ? -7.159 -5.455 8.936 1.00 98.31 89 THR A C 1
ATOM 700 O O . THR A 1 89 ? -7.282 -4.366 9.504 1.00 98.31 89 THR A O 1
ATOM 703 N N . ARG A 1 90 ? -8.223 -6.162 8.554 1.00 97.75 90 ARG A N 1
ATOM 704 C CA . ARG A 1 90 ? -9.609 -5.779 8.844 1.00 97.75 90 ARG A CA 1
ATOM 705 C C . ARG A 1 90 ? -9.821 -5.526 10.336 1.00 97.75 90 ARG A C 1
ATOM 707 O O . ARG A 1 90 ? -10.520 -4.584 10.688 1.00 97.75 90 ARG A O 1
ATOM 714 N N . SER A 1 91 ? -9.223 -6.336 11.210 1.00 96.12 91 SER A N 1
ATOM 715 C CA . SER A 1 91 ? -9.332 -6.153 12.661 1.00 96.12 91 SER A CA 1
ATOM 716 C C . SER A 1 91 ? -8.705 -4.848 13.146 1.00 96.12 91 SER A C 1
ATOM 718 O O . SER A 1 91 ? -9.323 -4.176 13.966 1.00 96.12 91 SER A O 1
ATOM 720 N N . GLU A 1 92 ? -7.532 -4.464 12.625 1.00 95.88 92 GLU A N 1
ATOM 721 C CA . GLU A 1 92 ? -6.886 -3.181 12.953 1.00 95.88 92 GLU A CA 1
ATOM 722 C C . GLU A 1 92 ? -7.788 -2.009 12.525 1.00 95.88 92 GLU A C 1
ATOM 724 O O . GLU A 1 92 ? -8.041 -1.099 13.313 1.00 95.88 92 GLU A O 1
ATOM 729 N N . LEU A 1 93 ? -8.371 -2.079 11.323 1.00 94.75 93 LEU A N 1
ATOM 730 C CA . LEU A 1 93 ? -9.285 -1.052 10.810 1.00 94.75 93 LEU A CA 1
ATOM 731 C C . LEU A 1 93 ? -10.595 -0.969 11.606 1.00 94.75 93 LEU A C 1
ATOM 733 O O . LEU A 1 93 ? -11.011 0.117 12.000 1.00 94.75 93 LEU A O 1
ATOM 737 N N . VAL A 1 94 ? -11.244 -2.105 11.879 1.00 94.12 94 VAL A N 1
ATOM 738 C CA . VAL A 1 94 ? -12.486 -2.151 12.671 1.00 94.12 94 VAL A CA 1
ATOM 739 C C . VAL A 1 94 ? -12.242 -1.631 14.082 1.00 94.12 94 VAL A C 1
ATOM 741 O O . VAL A 1 94 ? -13.074 -0.889 14.605 1.00 94.12 94 VAL A O 1
ATOM 744 N N . GLN A 1 95 ? -11.109 -1.985 14.692 1.00 92.88 95 GLN A N 1
ATOM 745 C CA . GLN A 1 95 ? -10.732 -1.454 15.993 1.00 92.88 95 GLN A CA 1
ATOM 746 C C . GLN A 1 95 ? -10.578 0.065 15.919 1.00 92.88 95 GLN A C 1
ATOM 748 O O . GLN A 1 95 ? -11.233 0.750 16.702 1.00 92.88 95 GLN A O 1
ATOM 753 N N . ALA A 1 96 ? -9.803 0.595 14.970 1.00 92.81 96 ALA A N 1
ATOM 754 C CA . ALA A 1 96 ? -9.584 2.035 14.823 1.00 92.81 96 ALA A CA 1
ATOM 755 C C . ALA A 1 96 ? -10.891 2.821 14.621 1.00 92.81 96 ALA A C 1
ATOM 757 O O . ALA A 1 96 ? -11.108 3.833 15.282 1.00 92.81 96 ALA A O 1
ATOM 758 N N . VAL A 1 97 ? -11.810 2.301 13.800 1.00 91.31 97 VAL A N 1
ATOM 759 C CA . VAL A 1 97 ? -13.147 2.890 13.614 1.00 91.31 97 VAL A CA 1
ATOM 760 C C . VAL A 1 97 ? -13.963 2.852 14.911 1.00 91.31 97 VAL A C 1
ATOM 762 O O . VAL A 1 97 ? -14.565 3.849 15.294 1.00 91.31 97 VAL A O 1
ATOM 765 N N . SER A 1 98 ? -13.972 1.719 15.618 1.00 88.38 98 SER A N 1
ATOM 766 C CA . SER A 1 98 ? -14.881 1.499 16.755 1.00 88.38 98 SER A CA 1
ATOM 767 C C . SER A 1 98 ? -14.460 2.184 18.053 1.00 88.38 98 SER A C 1
ATOM 769 O O . SER A 1 98 ? -15.292 2.371 18.936 1.00 88.38 98 SER A O 1
ATOM 771 N N . SER A 1 99 ? -13.171 2.469 18.230 1.00 75.94 99 SER A N 1
ATOM 772 C CA . SER A 1 99 ? -12.624 2.829 19.544 1.00 75.94 99 SER A CA 1
ATOM 773 C C . SER A 1 99 ? -12.385 4.324 19.754 1.00 75.94 99 SER A C 1
ATOM 775 O O . SER A 1 99 ? -11.791 4.675 20.768 1.00 75.94 99 SER A O 1
ATOM 777 N N . GLU A 1 100 ? -12.812 5.191 18.821 1.00 65.88 100 GLU A N 1
ATOM 778 C CA . GLU A 1 100 ? -12.403 6.615 18.772 1.00 65.88 100 GLU A CA 1
ATOM 779 C C . GLU A 1 100 ? -10.881 6.783 18.973 1.00 65.88 100 GLU A C 1
ATOM 781 O O . GLU A 1 100 ? -10.397 7.802 19.462 1.00 65.88 100 GLU A O 1
ATOM 786 N N . ASN A 1 101 ? -10.117 5.736 18.646 1.00 58.34 101 ASN A N 1
ATOM 787 C CA . ASN A 1 101 ? -8.722 5.628 19.023 1.00 58.34 101 ASN A CA 1
ATOM 788 C C . ASN A 1 101 ? -7.905 6.577 18.158 1.00 58.34 101 ASN A C 1
ATOM 790 O O . ASN A 1 101 ? -7.885 6.455 16.937 1.00 58.34 101 ASN A O 1
ATOM 794 N N . ASP A 1 102 ? -7.179 7.469 18.820 1.00 68.88 102 ASP A N 1
ATOM 795 C CA . ASP A 1 102 ? -6.324 8.479 18.193 1.00 68.88 102 ASP A CA 1
ATOM 796 C C . ASP A 1 102 ? -4.909 7.941 17.907 1.00 68.88 102 ASP A C 1
ATOM 798 O O . ASP A 1 102 ? -3.952 8.708 17.847 1.00 68.88 102 ASP A O 1
ATOM 802 N N . HIS A 1 103 ? -4.741 6.614 17.797 1.00 85.81 103 HIS A N 1
ATOM 803 C CA . HIS A 1 103 ? -3.444 6.036 17.448 1.00 85.81 103 HIS A CA 1
ATOM 804 C C . HIS A 1 103 ? -3.332 5.839 15.941 1.00 85.81 103 HIS A C 1
ATOM 806 O O . HIS A 1 103 ? -4.239 5.320 15.288 1.00 85.81 103 HIS A O 1
ATOM 812 N N . ASP A 1 104 ? -2.184 6.233 15.407 1.00 94.50 104 ASP A N 1
ATOM 813 C CA . ASP A 1 104 ? -1.878 6.068 13.999 1.00 94.50 104 ASP A CA 1
ATOM 814 C C . ASP A 1 104 ? -1.717 4.577 13.655 1.00 94.50 104 ASP A C 1
ATOM 816 O O . ASP A 1 104 ? -1.091 3.801 14.382 1.00 94.50 104 ASP A O 1
ATOM 820 N N . LEU A 1 105 ? -2.267 4.170 12.515 1.00 96.81 105 LEU A N 1
ATOM 821 C CA . LEU A 1 105 ? -2.162 2.815 11.984 1.00 96.81 105 LEU A CA 1
ATOM 822 C C . LEU A 1 105 ? -0.813 2.643 11.289 1.00 96.81 105 LEU A C 1
ATOM 824 O O . LEU A 1 105 ? -0.417 3.502 10.510 1.00 96.81 105 LEU A O 1
ATOM 828 N N . LEU A 1 106 ? -0.106 1.541 11.538 1.00 97.62 106 LEU A N 1
ATOM 829 C CA . LEU A 1 106 ? 1.182 1.247 10.901 1.00 97.62 106 LEU A CA 1
ATOM 830 C C . LEU A 1 106 ? 1.020 0.118 9.871 1.00 97.62 106 LEU A C 1
ATOM 832 O O . LEU A 1 106 ? 0.982 -1.052 10.269 1.00 97.62 106 LEU A O 1
ATOM 836 N N . PRO A 1 107 ? 0.924 0.427 8.563 1.00 98.31 107 PRO A N 1
ATOM 837 C CA . PRO A 1 107 ? 0.887 -0.596 7.527 1.00 98.31 107 PRO A CA 1
ATOM 838 C C . PRO A 1 107 ? 2.161 -1.446 7.522 1.00 98.31 107 PRO A C 1
ATOM 840 O O . PRO A 1 107 ? 3.275 -0.937 7.657 1.00 98.31 107 PRO A O 1
ATOM 843 N N . LYS A 1 108 ? 2.001 -2.758 7.351 1.00 98.56 108 LYS A N 1
ATOM 844 C CA . LYS A 1 108 ? 3.102 -3.731 7.319 1.00 98.56 108 LYS A CA 1
ATOM 845 C C . LYS A 1 108 ? 3.527 -3.982 5.879 1.00 98.56 108 LYS A C 1
ATOM 847 O O . LYS A 1 108 ? 2.664 -4.187 5.034 1.00 98.56 108 LYS A O 1
ATOM 852 N N . ALA A 1 109 ? 4.831 -3.987 5.613 1.00 98.38 109 ALA A N 1
ATOM 853 C CA . ALA A 1 109 ? 5.368 -4.231 4.277 1.00 98.38 109 ALA A CA 1
ATOM 854 C C . ALA A 1 109 ? 5.267 -5.716 3.871 1.00 98.38 109 ALA A C 1
ATOM 856 O O . ALA A 1 109 ? 5.429 -6.610 4.707 1.00 98.38 109 ALA A O 1
ATOM 857 N N . ILE A 1 110 ? 5.026 -5.965 2.585 1.00 97.06 110 ILE A N 1
ATOM 858 C CA . ILE A 1 110 ? 5.048 -7.271 1.916 1.00 97.06 110 ILE A CA 1
ATOM 859 C C . ILE A 1 110 ? 5.952 -7.124 0.687 1.00 97.06 110 ILE A C 1
ATOM 861 O O . ILE A 1 110 ? 5.759 -6.166 -0.063 1.00 97.06 110 ILE A O 1
ATOM 865 N N . PRO A 1 111 ? 6.905 -8.044 0.453 1.00 97.44 111 PRO A N 1
ATOM 866 C CA . PRO A 1 111 ? 7.776 -7.958 -0.712 1.00 97.44 111 PRO A CA 1
ATOM 867 C C . PRO A 1 111 ? 6.958 -8.063 -2.002 1.00 97.44 111 PRO A C 1
ATOM 869 O O . PRO A 1 111 ? 6.044 -8.885 -2.101 1.00 97.44 111 PRO A O 1
ATOM 872 N N . PHE A 1 112 ? 7.307 -7.237 -2.981 1.00 96.19 112 PHE A N 1
ATOM 873 C CA . PHE A 1 112 ? 6.658 -7.167 -4.280 1.00 96.19 112 PHE A CA 1
ATOM 874 C C . PHE A 1 112 ? 7.682 -7.291 -5.402 1.00 96.19 112 PHE A C 1
ATOM 876 O O . PHE A 1 112 ? 8.491 -6.391 -5.633 1.00 96.19 112 PHE A O 1
ATOM 883 N N . ASP A 1 113 ? 7.625 -8.438 -6.071 1.00 94.56 113 ASP A N 1
ATOM 884 C CA . ASP A 1 113 ? 8.359 -8.715 -7.296 1.00 94.56 113 ASP A CA 1
ATOM 885 C C . ASP A 1 113 ? 7.476 -8.316 -8.482 1.00 94.56 113 ASP A C 1
ATOM 887 O O . ASP A 1 113 ? 6.438 -8.937 -8.724 1.00 94.56 113 ASP A O 1
ATOM 891 N N . ASP A 1 114 ? 7.870 -7.267 -9.202 1.00 91.31 114 ASP A N 1
ATOM 892 C CA . ASP A 1 114 ? 7.171 -6.808 -10.401 1.00 91.31 114 ASP A CA 1
ATOM 893 C C . ASP A 1 114 ? 7.458 -7.705 -11.619 1.00 91.31 114 ASP A C 1
ATOM 895 O O . ASP A 1 114 ? 6.961 -7.438 -12.709 1.00 91.31 114 ASP A O 1
ATOM 899 N N . GLY A 1 115 ? 8.292 -8.742 -11.483 1.00 90.94 115 GLY A N 1
ATOM 900 C CA . GLY A 1 115 ? 8.704 -9.607 -12.585 1.00 90.94 115 GLY A CA 1
ATOM 901 C C . GLY A 1 115 ? 9.532 -8.881 -13.650 1.00 90.94 115 GLY A C 1
ATOM 902 O O . GLY A 1 115 ? 9.626 -9.356 -14.784 1.00 90.94 115 GLY A O 1
ATOM 903 N N . GLY A 1 116 ? 10.114 -7.725 -13.314 1.00 89.81 116 GLY A N 1
ATOM 904 C CA . GLY A 1 116 ? 10.874 -6.875 -14.223 1.00 89.81 116 GLY A CA 1
ATOM 905 C C . GLY A 1 116 ? 10.022 -6.018 -15.161 1.00 89.81 116 GLY A C 1
ATOM 906 O O . GLY A 1 116 ? 10.553 -5.551 -16.172 1.00 89.81 116 GLY A O 1
ATOM 907 N N . LEU A 1 117 ? 8.731 -5.810 -14.882 1.00 88.25 117 LEU A N 1
ATOM 908 C CA . LEU A 1 117 ? 7.853 -4.923 -15.661 1.00 88.25 117 LEU A CA 1
ATOM 909 C C . LEU A 1 117 ? 8.477 -3.539 -15.882 1.00 88.25 117 LEU A C 1
ATOM 911 O O . LEU A 1 117 ? 8.523 -3.085 -17.028 1.00 88.25 117 LEU A O 1
ATOM 915 N N . LEU A 1 118 ? 9.052 -2.942 -14.832 1.00 85.38 118 LEU A N 1
ATOM 916 C CA . LEU A 1 118 ? 9.742 -1.646 -14.870 1.00 85.38 118 LEU A CA 1
ATOM 917 C C . LEU A 1 118 ? 10.803 -1.564 -15.982 1.00 85.38 118 LEU A C 1
ATOM 919 O O . LEU A 1 118 ? 10.995 -0.524 -16.603 1.00 85.38 118 LEU A O 1
ATOM 923 N N . SER A 1 119 ? 11.507 -2.666 -16.254 1.00 88.06 119 SER A N 1
ATOM 924 C CA . SER A 1 119 ? 12.578 -2.708 -17.261 1.00 88.06 119 SER A CA 1
ATOM 925 C C . SER A 1 119 ? 12.100 -3.098 -18.662 1.00 88.06 119 SER A C 1
ATOM 927 O O . SER A 1 119 ? 12.855 -2.962 -19.624 1.00 88.06 119 SER A O 1
ATOM 929 N N . ASN A 1 120 ? 10.881 -3.627 -18.789 1.00 91.38 120 ASN A N 1
ATOM 930 C CA . ASN A 1 120 ? 10.397 -4.260 -20.018 1.00 91.38 120 ASN A CA 1
ATOM 931 C C . ASN A 1 120 ? 9.271 -3.489 -20.715 1.00 91.38 120 ASN A C 1
ATOM 933 O O . ASN A 1 120 ? 8.954 -3.802 -21.864 1.00 91.38 120 ASN A O 1
ATOM 937 N N . ILE A 1 121 ? 8.681 -2.490 -20.059 1.00 92.00 121 ILE A N 1
ATOM 938 C CA . ILE A 1 121 ? 7.618 -1.663 -20.629 1.00 92.00 121 ILE A CA 1
ATOM 939 C C . ILE A 1 121 ? 8.192 -0.289 -21.000 1.00 92.00 121 ILE A C 1
ATOM 941 O O . ILE A 1 121 ? 8.558 0.484 -20.116 1.00 92.00 121 ILE A O 1
ATOM 945 N N . PRO A 1 122 ? 8.303 0.041 -22.302 1.00 92.94 122 PRO A N 1
ATOM 946 C CA . PRO A 1 122 ? 8.717 1.373 -22.723 1.00 92.94 122 PRO A CA 1
ATOM 947 C C . PRO A 1 122 ? 7.744 2.427 -22.195 1.00 92.94 122 PRO A C 1
ATOM 949 O O . PRO A 1 122 ? 6.546 2.286 -22.407 1.00 92.94 122 PRO A O 1
ATOM 952 N N . GLY A 1 123 ? 8.276 3.470 -21.560 1.00 93.00 123 GLY A N 1
ATOM 953 C CA . GLY A 1 123 ? 7.472 4.573 -21.031 1.00 93.00 123 GLY A CA 1
ATOM 954 C C . GLY A 1 123 ? 6.950 4.369 -19.613 1.00 93.00 123 GLY A C 1
ATOM 955 O O . GLY A 1 123 ? 6.357 5.299 -19.106 1.00 93.00 123 GLY A O 1
ATOM 956 N N . PHE A 1 124 ? 7.205 3.227 -18.958 1.00 94.88 124 PHE A N 1
ATOM 957 C CA . PHE A 1 124 ? 6.715 2.957 -1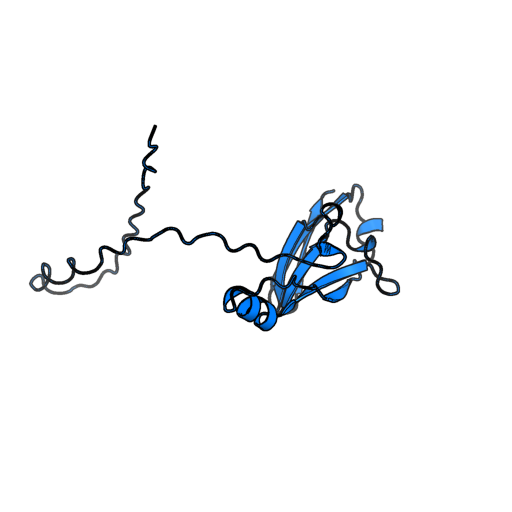7.600 1.00 94.88 124 PHE A CA 1
ATOM 958 C C . PHE A 1 124 ? 6.997 4.118 -16.628 1.00 94.88 124 PHE A C 1
ATOM 960 O O . PHE A 1 124 ? 8.162 4.445 -16.381 1.00 94.88 124 PHE A O 1
ATOM 967 N N . GLU A 1 125 ? 5.937 4.694 -16.060 1.00 94.38 125 GLU A N 1
ATOM 968 C CA . GLU A 1 125 ? 6.006 5.780 -15.072 1.00 94.38 125 GLU A CA 1
ATOM 969 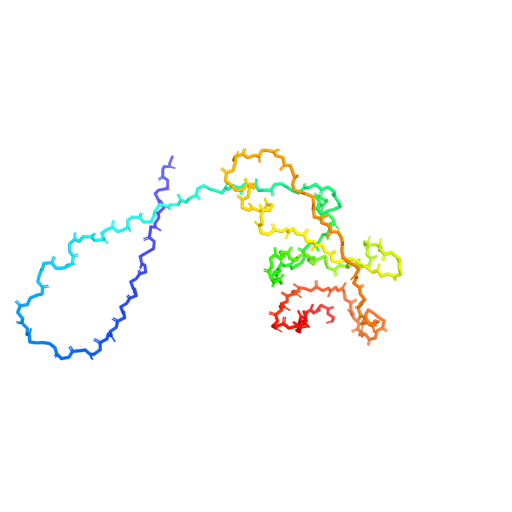C C . GLU A 1 125 ? 5.650 5.273 -13.664 1.00 94.38 125 GLU A C 1
ATOM 971 O O . GLU A 1 125 ? 6.364 5.573 -12.704 1.00 94.38 125 GLU A O 1
ATOM 976 N N . GLY A 1 126 ? 4.646 4.398 -13.545 1.00 95.31 126 GLY A N 1
ATOM 977 C CA . GLY A 1 126 ? 4.201 3.884 -12.250 1.00 95.31 126 GLY A CA 1
ATOM 978 C C . GLY A 1 126 ? 3.010 2.933 -12.332 1.00 95.31 126 GLY A C 1
ATOM 979 O O . GLY A 1 126 ? 2.448 2.680 -13.402 1.00 95.31 126 GLY A O 1
ATOM 980 N N . PHE A 1 127 ? 2.627 2.370 -11.187 1.00 97.25 127 PHE A N 1
ATOM 981 C CA . PHE A 1 127 ? 1.394 1.599 -11.040 1.00 97.25 127 PHE A CA 1
ATOM 982 C C . PHE A 1 127 ? 0.237 2.490 -10.589 1.00 97.25 127 PHE A C 1
ATOM 984 O O . PHE A 1 127 ? 0.349 3.186 -9.588 1.00 97.25 127 PHE A O 1
ATOM 991 N N . GLU A 1 128 ? -0.921 2.353 -11.234 1.00 96.81 128 GLU A N 1
ATOM 992 C CA . GLU A 1 128 ? -2.064 3.266 -11.052 1.00 96.81 128 GLU A CA 1
ATOM 993 C C . GLU A 1 128 ? -3.247 2.652 -10.291 1.00 96.81 128 GLU A C 1
ATOM 995 O O . GLU A 1 128 ? -4.103 3.353 -9.757 1.00 96.81 128 GLU A O 1
ATOM 1000 N N . ALA A 1 129 ? -3.346 1.322 -10.256 1.00 97.38 129 ALA A N 1
ATOM 1001 C CA . ALA A 1 129 ? -4.421 0.631 -9.555 1.00 97.38 129 ALA A CA 1
ATOM 1002 C C . ALA A 1 129 ? -4.053 -0.818 -9.252 1.00 97.38 129 ALA A C 1
ATOM 1004 O O . ALA A 1 129 ? -3.196 -1.418 -9.901 1.00 97.38 129 ALA A O 1
ATOM 1005 N N . ILE A 1 130 ? -4.774 -1.398 -8.293 1.00 97.88 130 ILE A N 1
ATOM 1006 C CA . ILE A 1 130 ? -4.647 -2.791 -7.875 1.00 97.88 130 ILE A CA 1
ATOM 1007 C C . ILE A 1 130 ? -6.031 -3.416 -7.687 1.00 97.88 130 ILE A C 1
ATOM 1009 O O . ILE A 1 130 ? -6.945 -2.785 -7.156 1.00 97.88 130 ILE A O 1
ATOM 1013 N N . ALA A 1 131 ? -6.189 -4.669 -8.103 1.00 98.06 131 ALA A N 1
ATOM 1014 C CA . ALA A 1 131 ? -7.366 -5.484 -7.844 1.00 98.06 131 ALA A CA 1
ATOM 1015 C C . ALA A 1 131 ? -6.976 -6.955 -7.670 1.00 98.06 131 ALA A C 1
ATOM 1017 O O . ALA A 1 131 ? -6.014 -7.433 -8.266 1.00 98.06 131 ALA A O 1
ATOM 1018 N N . PHE A 1 132 ? -7.761 -7.680 -6.878 1.00 97.12 132 PHE A N 1
ATOM 1019 C CA . PHE A 1 132 ? -7.615 -9.121 -6.708 1.00 97.12 132 PHE A CA 1
ATOM 1020 C C . PHE A 1 132 ? -8.884 -9.826 -7.181 1.00 97.12 132 PHE A C 1
ATOM 1022 O O . PHE A 1 132 ? -9.992 -9.404 -6.838 1.00 97.12 132 PHE A O 1
ATOM 1029 N N . LEU A 1 133 ? -8.719 -10.918 -7.923 1.00 95.69 133 LEU A N 1
ATOM 1030 C CA . LEU A 1 133 ? -9.777 -11.881 -8.216 1.00 95.69 133 LEU A CA 1
ATOM 1031 C C . LEU A 1 133 ? -9.261 -13.260 -7.825 1.00 95.69 133 LEU A C 1
ATOM 1033 O O . LEU A 1 133 ? -8.317 -13.761 -8.426 1.00 95.69 133 LEU A O 1
ATOM 1037 N N . ASP A 1 134 ? -9.858 -13.849 -6.790 1.00 92.69 134 ASP A N 1
ATOM 1038 C CA . ASP A 1 134 ? -9.332 -15.053 -6.150 1.00 92.69 134 ASP A CA 1
ATOM 1039 C C . ASP A 1 134 ? -7.835 -14.890 -5.844 1.00 92.69 134 ASP A C 1
ATOM 1041 O O . ASP A 1 134 ? -7.472 -13.985 -5.087 1.00 92.69 134 ASP A O 1
ATOM 1045 N N . ASP A 1 135 ? -6.970 -15.727 -6.414 1.00 91.75 135 ASP A N 1
ATOM 1046 C CA . ASP A 1 135 ? -5.513 -15.696 -6.230 1.00 91.75 135 ASP A CA 1
ATOM 1047 C C . ASP A 1 135 ? -4.758 -14.917 -7.313 1.00 91.75 135 ASP A C 1
ATOM 1049 O O . ASP A 1 135 ? -3.530 -14.857 -7.282 1.00 91.75 135 ASP A O 1
ATOM 1053 N N . GLU A 1 136 ? -5.476 -14.273 -8.228 1.00 94.44 136 GLU A N 1
ATOM 1054 C CA . GLU A 1 136 ? -4.895 -13.449 -9.281 1.00 94.44 136 GLU A CA 1
ATOM 1055 C C . GLU A 1 136 ? -4.845 -11.972 -8.868 1.00 94.44 136 GLU A C 1
ATOM 1057 O O . GLU A 1 136 ? -5.802 -11.412 -8.323 1.00 94.44 136 GLU A O 1
ATOM 1062 N N . LEU A 1 137 ? -3.701 -11.346 -9.146 1.00 94.06 137 LEU A N 1
ATOM 1063 C CA . LEU A 1 137 ? -3.436 -9.924 -8.960 1.00 94.06 137 LEU A CA 1
ATOM 1064 C C . LEU A 1 137 ? -3.501 -9.226 -10.321 1.00 94.06 137 LEU A C 1
ATOM 1066 O O . LEU A 1 137 ? -2.811 -9.617 -11.260 1.00 94.06 137 LEU A O 1
ATOM 1070 N N . PHE A 1 138 ? -4.295 -8.166 -10.400 1.00 96.25 138 PHE A N 1
ATOM 1071 C CA . PHE A 1 138 ? -4.403 -7.289 -11.559 1.00 96.25 138 PHE A CA 1
ATOM 1072 C C . PHE A 1 138 ? -3.946 -5.891 -11.172 1.00 96.25 138 PHE A C 1
ATOM 1074 O O . PHE A 1 138 ? -4.316 -5.385 -10.111 1.00 96.25 138 PHE A O 1
ATOM 1081 N N . MET A 1 139 ? -3.170 -5.258 -12.046 1.00 95.75 139 MET A N 1
ATOM 1082 C CA . MET A 1 139 ? -2.681 -3.899 -11.848 1.00 95.75 139 MET A CA 1
ATOM 1083 C C . MET A 1 139 ? -2.772 -3.120 -13.154 1.00 95.75 139 MET A C 1
ATOM 1085 O O . MET A 1 139 ? -2.647 -3.697 -14.236 1.00 95.75 139 MET A O 1
ATOM 1089 N N . THR A 1 140 ? -2.999 -1.816 -13.051 1.00 96.69 140 THR A N 1
ATOM 1090 C CA . THR A 1 140 ? -2.824 -0.894 -14.177 1.00 96.69 140 THR A CA 1
ATOM 1091 C C . THR A 1 140 ? -1.512 -0.147 -14.019 1.00 96.69 140 THR A C 1
ATOM 1093 O O . THR A 1 140 ? -1.009 -0.001 -12.906 1.00 96.69 140 THR A O 1
ATOM 1096 N N . ILE A 1 141 ? -0.975 0.318 -15.137 1.00 95.56 141 ILE A N 1
ATOM 1097 C CA . ILE A 1 141 ? 0.278 1.064 -15.210 1.00 95.56 141 ILE A CA 1
ATOM 1098 C C . ILE A 1 141 ? 0.056 2.347 -16.007 1.00 95.56 141 ILE A C 1
ATOM 1100 O O . ILE A 1 141 ? -0.819 2.377 -16.879 1.00 95.56 141 ILE A O 1
ATOM 1104 N N . GLU A 1 142 ? 0.864 3.361 -15.735 1.00 94.00 142 GLU A N 1
ATOM 1105 C CA . GLU A 1 142 ? 1.069 4.509 -16.616 1.00 94.00 142 GLU A CA 1
ATOM 1106 C C . GLU A 1 142 ? 2.325 4.260 -17.468 1.00 94.00 142 GLU A C 1
ATOM 1108 O O . GLU A 1 142 ? 3.360 3.839 -16.941 1.00 94.00 142 GLU A O 1
ATOM 1113 N N . ALA A 1 143 ? 2.195 4.402 -18.795 1.00 86.81 143 ALA A N 1
ATOM 1114 C CA . ALA A 1 143 ? 3.260 4.173 -19.778 1.00 86.81 143 ALA A CA 1
ATOM 1115 C C . ALA A 1 143 ? 3.013 4.896 -21.114 1.00 86.81 143 ALA A C 1
ATOM 1117 O O . ALA A 1 143 ? 1.825 5.085 -21.477 1.00 86.81 143 ALA A O 1
#

Secondary structure (DSSP, 8-state):
---------------------SSS-SSTTSS-----PPPPPPP--B-GGGGSGGG-EEEEEEETTEEEEEES-GGGS-BTTBEEEEEEEHHHHHHHHHTT--PPB-PEEEEE--TTHHHHSTT--EEEEEEEETTEEEEEEE-

Foldseek 3Di:
DDDDDDDDDDDDDDDDDDDDDPDPPPPPPPPDPPPDDDDDDDDAAADDPVNDPVQQFQEWEDDPQWTKTDRQCQQVCDDPPAGWIWTDGVVLVVCCVPPVDPDHHYTHTDGDDPVCCVVPDPQWDGWRYWYDDHPDIDTDTGD

Radius of gyration: 23.19 Å; chains: 1; bounding box: 73×49×42 Å

Sequence (143 aa):
MDKSPSSVRFAVAMTQKTKYPFTILPILLLLCSVTVSEIPIQLLRLSGPLADRESEISGLAWKGDHLIFLPENPERFPLGEYGSLFYLTRSELVQAVSSENDHDLLPKAIPFDD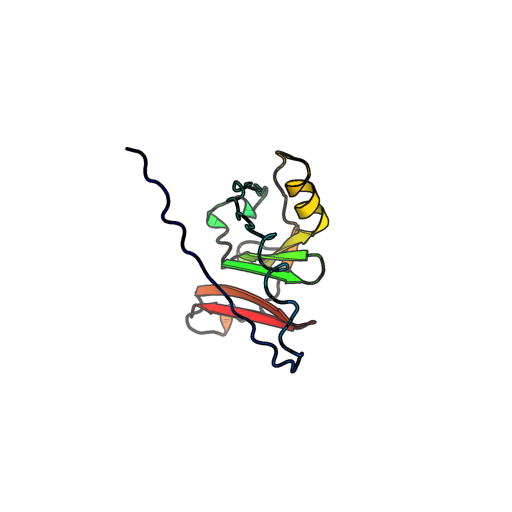GGLLSNIPGFEGFEAIAFLDDELFMTIEA

pLDDT: mean 82.83, std 20.07, range [37.84, 98.69]